Protein AF-A0A1V4X7M7-F1 (afdb_monomer_lite)

pLDDT: mean 86.65, std 12.24, range [38.62, 97.69]

Radius of gyration: 15.71 Å; chains: 1; bounding box: 37×32×41 Å

Foldseek 3Di:
DADEDALVVLVVCLVVVHDPCVVCPPVVVHQYAYEVVSLVVLVVVLVPDPDPVSNVSSVVSSVVRPVPHDYDYCDPVNVVVVVVVVVVCVVVVHDDDDDPD

Structure (mmCIF, N/CA/C/O backbone):
data_AF-A0A1V4X7M7-F1
#
_entry.id   AF-A0A1V4X7M7-F1
#
loop_
_atom_site.group_PDB
_atom_site.id
_atom_site.type_symbol
_atom_site.label_atom_id
_atom_site.label_alt_id
_atom_site.label_comp_id
_atom_site.label_asym_id
_atom_site.label_entity_id
_atom_site.label_seq_id
_atom_site.pdbx_PDB_ins_code
_atom_site.Cartn_x
_atom_site.Cartn_y
_atom_site.Cartn_z
_atom_site.occupancy
_atom_site.B_iso_or_equiv
_atom_site.auth_seq_id
_atom_site.auth_comp_id
_atom_site.auth_asym_id
_atom_site.auth_atom_id
_atom_site.pdbx_PDB_model_num
ATOM 1 N N . MET A 1 1 ? -17.675 -9.097 -5.415 1.00 69.31 1 MET A N 1
ATOM 2 C CA . MET A 1 1 ? -16.772 -8.093 -6.022 1.00 69.31 1 MET A CA 1
ATOM 3 C C . MET A 1 1 ? -15.966 -7.491 -4.882 1.00 69.31 1 MET A C 1
ATOM 5 O O . MET A 1 1 ? -16.559 -7.336 -3.827 1.00 69.31 1 MET A O 1
ATOM 9 N N . GLY A 1 2 ? -14.663 -7.252 -5.031 1.00 79.44 2 GLY A N 1
ATOM 10 C CA . GLY A 1 2 ? -13.833 -6.657 -3.970 1.00 79.44 2 GLY A CA 1
ATOM 11 C C . G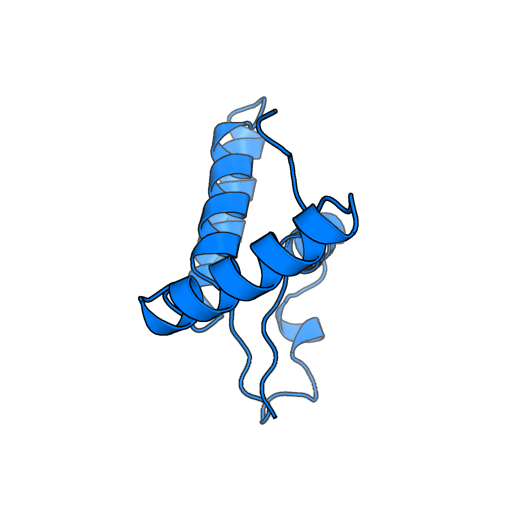LY A 1 2 ? -13.285 -5.298 -4.385 1.00 79.44 2 GLY A C 1
ATOM 12 O O . GLY A 1 2 ? -13.178 -5.027 -5.583 1.00 79.44 2 GLY A O 1
ATOM 13 N N . VAL A 1 3 ? -12.953 -4.460 -3.405 1.00 85.19 3 VAL A N 1
ATOM 14 C CA . VAL A 1 3 ? -12.448 -3.098 -3.613 1.00 85.19 3 VAL A CA 1
ATOM 15 C C . VAL A 1 3 ? -11.053 -2.976 -3.006 1.00 85.19 3 VAL A C 1
ATOM 17 O O . VAL A 1 3 ? -10.850 -3.287 -1.834 1.00 85.19 3 VAL A O 1
ATOM 20 N N . ILE A 1 4 ? -10.094 -2.500 -3.803 1.00 89.00 4 ILE A N 1
ATOM 21 C CA . ILE A 1 4 ? -8.761 -2.117 -3.327 1.00 89.00 4 ILE A CA 1
ATOM 22 C C . ILE A 1 4 ? -8.674 -0.594 -3.332 1.00 89.00 4 ILE A C 1
ATOM 24 O O . ILE A 1 4 ? -8.928 0.028 -4.365 1.00 89.00 4 ILE A O 1
ATOM 28 N N . LEU A 1 5 ? -8.339 -0.002 -2.186 1.00 87.81 5 LEU A N 1
ATOM 29 C CA . LEU A 1 5 ? -8.218 1.448 -2.051 1.00 87.81 5 LEU A CA 1
ATOM 30 C C . LEU A 1 5 ? -6.832 1.916 -2.492 1.00 87.81 5 LEU A C 1
ATOM 32 O O . LEU A 1 5 ? -5.813 1.372 -2.068 1.00 87.81 5 LEU A O 1
ATOM 36 N N . ASP A 1 6 ? -6.816 2.942 -3.340 1.00 90.19 6 ASP A N 1
ATOM 37 C CA . ASP A 1 6 ? -5.596 3.614 -3.775 1.00 90.19 6 ASP A CA 1
ATOM 38 C C . ASP A 1 6 ? -5.105 4.623 -2.725 1.00 90.19 6 ASP A C 1
ATOM 40 O O . ASP A 1 6 ? -5.890 5.199 -1.963 1.00 90.19 6 ASP A O 1
ATOM 44 N N . THR A 1 7 ? -3.802 4.898 -2.732 1.00 88.56 7 THR A N 1
ATOM 45 C CA . THR A 1 7 ? -3.155 5.855 -1.826 1.00 88.56 7 THR A CA 1
ATOM 46 C C . THR A 1 7 ? -3.786 7.241 -1.905 1.00 88.56 7 THR A C 1
ATOM 48 O O . THR A 1 7 ? -3.972 7.896 -0.880 1.00 88.56 7 THR A O 1
ATOM 51 N N . SER A 1 8 ? -4.165 7.700 -3.104 1.00 88.69 8 SER A N 1
ATOM 52 C CA . SER A 1 8 ? -4.761 9.029 -3.285 1.00 88.69 8 SER A CA 1
ATOM 53 C C . SER A 1 8 ? -6.106 9.192 -2.568 1.00 88.69 8 SER A C 1
ATOM 55 O O . SER A 1 8 ? -6.390 10.271 -2.038 1.00 88.69 8 SER A O 1
ATOM 57 N N . VAL A 1 9 ? -6.905 8.123 -2.491 1.00 88.56 9 VAL A N 1
ATOM 58 C CA . VAL A 1 9 ? -8.187 8.107 -1.773 1.00 88.56 9 VAL A CA 1
ATOM 59 C C . VAL A 1 9 ? -7.940 8.248 -0.276 1.00 88.56 9 VAL A C 1
ATOM 61 O O . VAL A 1 9 ? -8.526 9.118 0.363 1.00 88.56 9 VAL A O 1
ATOM 64 N N . LEU A 1 10 ? -7.008 7.464 0.269 1.00 88.06 10 LEU A N 1
ATOM 65 C CA . LEU A 1 10 ? -6.663 7.495 1.692 1.00 88.06 10 LEU A CA 1
ATOM 66 C C . LEU A 1 10 ? -6.079 8.853 2.102 1.00 88.06 10 LEU A C 1
ATOM 68 O O . LEU A 1 10 ? -6.536 9.467 3.060 1.00 88.06 10 LEU A O 1
ATOM 72 N N . VAL A 1 11 ? -5.160 9.409 1.310 1.00 86.81 11 VAL A N 1
ATOM 73 C CA . VAL A 1 11 ? -4.619 10.759 1.554 1.00 86.81 11 VAL A CA 1
ATOM 74 C C . VAL A 1 11 ? -5.712 11.833 1.501 1.00 86.81 11 VAL A C 1
ATOM 76 O O . VAL A 1 11 ? -5.637 12.833 2.216 1.00 86.81 11 VAL A O 1
ATOM 79 N N . SER A 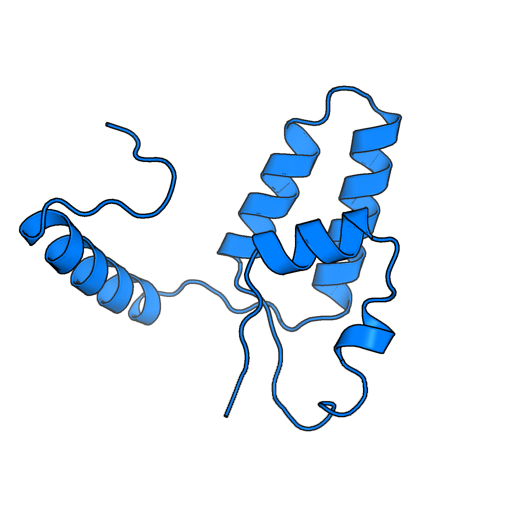1 12 ? -6.728 11.662 0.653 1.00 86.88 12 SER A N 1
ATOM 80 C CA . SER A 1 12 ? -7.856 12.598 0.591 1.00 86.88 12 SER A CA 1
ATOM 81 C C . SER A 1 12 ? -8.727 12.513 1.846 1.00 86.88 12 SER A C 1
ATOM 83 O O . SER A 1 12 ? -9.107 13.554 2.378 1.00 86.88 12 SER A O 1
ATOM 85 N N . LEU A 1 13 ? -8.971 11.302 2.358 1.00 85.75 13 LEU A N 1
ATOM 86 C CA . LEU A 1 13 ? -9.692 11.081 3.616 1.00 85.75 13 LEU A CA 1
ATOM 87 C C . LEU A 1 13 ? -8.933 11.652 4.822 1.00 85.75 13 LEU A C 1
ATOM 89 O O . LEU A 1 13 ? -9.535 12.338 5.643 1.00 85.75 13 LEU A O 1
ATOM 93 N N . GLU A 1 14 ? -7.610 11.455 4.891 1.00 85.38 14 GLU A N 1
ATOM 94 C CA . GLU A 1 14 ? -6.753 12.052 5.930 1.00 85.38 14 GLU A CA 1
ATOM 95 C C . GLU A 1 14 ? -6.907 13.583 5.974 1.00 85.38 14 GLU A C 1
ATOM 97 O O . GLU A 1 14 ? -7.050 14.179 7.042 1.00 85.38 14 GLU A O 1
ATOM 102 N N . LYS A 1 15 ? -6.885 14.230 4.801 1.00 84.50 15 LYS A N 1
ATOM 103 C CA . LYS A 1 15 ? -6.964 15.694 4.676 1.00 84.50 15 LYS A CA 1
ATOM 104 C C . LYS A 1 15 ? -8.340 16.262 4.98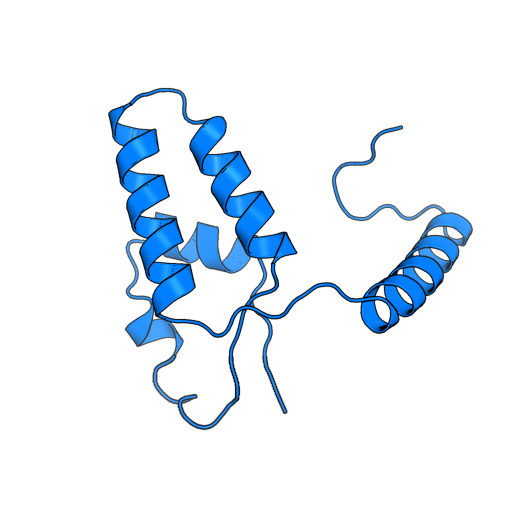9 1.00 84.50 15 LYS A C 1
ATOM 106 O O . LYS A 1 15 ? -8.419 17.391 5.460 1.00 84.50 15 LYS A O 1
ATOM 111 N N . ALA A 1 16 ? -9.396 15.524 4.668 1.00 81.25 16 ALA A N 1
ATOM 112 C CA . ALA A 1 16 ? -10.766 15.957 4.897 1.00 81.25 16 ALA A CA 1
ATOM 113 C C . ALA A 1 16 ? -11.205 15.786 6.363 1.00 81.25 16 ALA A C 1
ATOM 115 O O . ALA A 1 16 ? -12.345 16.111 6.681 1.00 81.25 16 ALA A O 1
ATOM 116 N N . GLU A 1 17 ? -10.334 15.237 7.227 1.00 71.44 17 GLU A N 1
ATOM 117 C CA . GLU A 1 17 ? -10.650 14.808 8.601 1.00 71.44 17 GLU A CA 1
ATOM 118 C C . GLU A 1 17 ? -11.918 13.939 8.675 1.00 71.44 17 GLU A C 1
ATOM 120 O O . GLU A 1 17 ? -12.568 13.830 9.712 1.00 71.44 17 GLU A O 1
ATOM 125 N N . SER A 1 18 ? -12.273 13.315 7.551 1.00 68.88 18 SER A N 1
ATOM 126 C CA . SER A 1 18 ? -13.457 12.479 7.422 1.00 68.88 18 SER A CA 1
ATOM 127 C C . SER A 1 18 ? -13.173 11.127 8.054 1.00 68.88 18 SER A C 1
ATOM 129 O O . SER A 1 18 ? -12.068 10.586 7.922 1.00 68.88 18 SER A O 1
ATOM 131 N N . SER A 1 19 ? -14.165 10.569 8.746 1.00 68.38 19 SER A N 1
ATOM 132 C CA . SER A 1 19 ? -13.978 9.270 9.375 1.00 68.38 19 SER A CA 1
ATOM 133 C C . SER A 1 19 ? -13.917 8.174 8.307 1.00 68.38 19 SER A C 1
ATOM 135 O O . SER A 1 19 ? -14.688 8.138 7.350 1.00 68.38 19 SER A O 1
ATOM 137 N N . ILE A 1 20 ? -12.961 7.260 8.462 1.00 67.44 20 ILE A N 1
ATOM 138 C CA . ILE A 1 20 ? -12.849 6.059 7.620 1.00 67.44 20 ILE A CA 1
ATOM 139 C C . ILE A 1 20 ? -14.119 5.201 7.748 1.00 67.44 20 ILE A C 1
ATOM 141 O O . ILE A 1 20 ? -14.536 4.560 6.786 1.00 67.44 20 ILE A O 1
ATOM 145 N N . ASP A 1 21 ? -14.751 5.254 8.918 1.00 69.44 21 ASP A N 1
ATOM 146 C CA . ASP A 1 21 ? 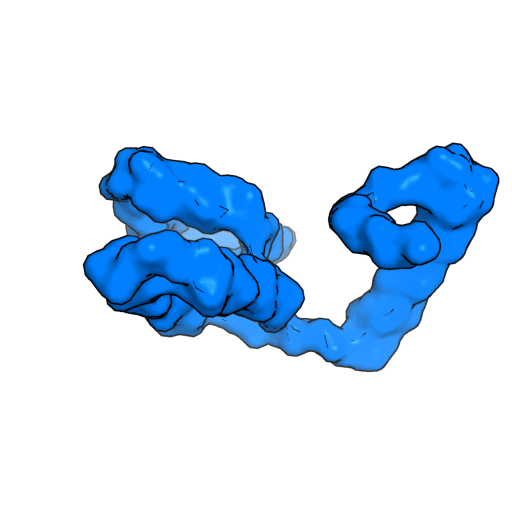-15.979 4.538 9.250 1.00 69.44 21 ASP A CA 1
ATOM 147 C C . ASP A 1 21 ? -17.181 5.049 8.430 1.00 69.44 21 ASP A C 1
ATOM 149 O O . ASP A 1 21 ? -18.012 4.263 7.981 1.00 69.44 21 ASP A O 1
ATOM 153 N N . GLU A 1 22 ? -17.248 6.352 8.132 1.00 72.69 22 GLU A N 1
ATOM 154 C CA . GLU A 1 22 ? -18.244 6.906 7.201 1.00 72.69 22 GLU A CA 1
ATOM 155 C C . GLU A 1 22 ? -18.023 6.444 5.759 1.00 72.69 22 GLU A C 1
ATOM 157 O O . GLU A 1 22 ? -18.983 6.287 5.006 1.00 72.69 22 GLU A O 1
ATOM 162 N N . PHE A 1 23 ? -16.771 6.210 5.358 1.00 70.94 23 PHE A N 1
ATOM 163 C CA . PHE A 1 23 ? -16.459 5.767 4.001 1.00 70.94 23 PHE A CA 1
ATOM 164 C C . PHE A 1 23 ? -16.850 4.301 3.758 1.00 70.94 23 PHE A C 1
ATOM 166 O O . PHE A 1 23 ? -17.243 3.937 2.647 1.00 70.94 23 PHE A O 1
ATOM 173 N N . THR A 1 24 ? -16.757 3.453 4.783 1.00 69.12 24 THR A N 1
ATOM 174 C CA . THR A 1 24 ? -17.141 2.034 4.708 1.00 69.12 24 THR A CA 1
ATOM 175 C C . THR A 1 24 ? -18.629 1.800 4.992 1.00 69.12 24 THR A C 1
ATOM 177 O O . THR A 1 24 ? -19.154 0.729 4.664 1.00 69.12 24 THR A O 1
ATOM 180 N N . ALA A 1 25 ? -19.333 2.805 5.526 1.00 73.88 25 ALA A N 1
ATOM 181 C CA . ALA A 1 25 ? -20.761 2.746 5.816 1.00 73.88 25 ALA A CA 1
ATOM 182 C C . ALA A 1 25 ? -21.591 2.361 4.576 1.00 73.88 25 ALA A C 1
ATOM 184 O O . ALA A 1 25 ? -21.480 2.946 3.497 1.00 73.88 25 ALA A O 1
ATOM 185 N N . GLY A 1 26 ? -22.446 1.346 4.727 1.00 71.12 26 GLY A N 1
ATOM 186 C CA . GLY A 1 26 ? -23.306 0.843 3.648 1.00 71.12 26 GLY A CA 1
ATOM 187 C C . GLY A 1 26 ? -22.619 -0.100 2.654 1.00 71.12 26 GLY A C 1
ATOM 188 O O . GLY A 1 26 ? -23.277 -0.580 1.731 1.00 71.12 26 GLY A O 1
ATOM 189 N N . ARG A 1 27 ? -21.328 -0.410 2.844 1.00 69.62 27 ARG A N 1
ATOM 190 C CA . ARG A 1 27 ? -20.580 -1.384 2.028 1.00 69.62 27 ARG A CA 1
ATOM 191 C C . ARG A 1 27 ? -19.945 -2.508 2.848 1.00 69.62 27 ARG A C 1
ATOM 193 O O . ARG A 1 27 ? -19.080 -3.214 2.355 1.00 69.62 27 ARG A O 1
ATOM 200 N N . GLU A 1 28 ? -20.422 -2.731 4.066 1.00 70.25 28 GLU A N 1
ATOM 201 C CA . GLU A 1 28 ? -19.858 -3.676 5.049 1.00 70.25 28 GLU A CA 1
ATOM 202 C C . GLU A 1 28 ? -19.686 -5.120 4.541 1.00 70.25 28 GLU A C 1
ATOM 204 O O . GLU A 1 28 ? -18.874 -5.876 5.064 1.00 70.25 28 GLU A O 1
ATOM 209 N N . THR A 1 29 ? -20.443 -5.516 3.514 1.00 71.69 29 THR A N 1
ATOM 210 C CA . THR A 1 29 ? -20.383 -6.859 2.916 1.00 71.69 29 THR A CA 1
ATOM 211 C C . THR A 1 29 ? -19.425 -6.967 1.723 1.00 71.69 29 THR A C 1
ATOM 213 O O . THR A 1 29 ? -19.141 -8.079 1.270 1.00 71.69 29 THR A O 1
ATOM 216 N N . GLU A 1 30 ? -18.908 -5.847 1.202 1.00 77.25 30 GLU A N 1
ATOM 217 C CA . GLU A 1 30 ? -17.886 -5.852 0.155 1.00 77.25 30 GLU A CA 1
ATOM 218 C C . GLU A 1 30 ? -16.500 -6.052 0.792 1.00 77.25 30 GLU A C 1
ATOM 220 O O . GLU A 1 30 ? -16.134 -5.316 1.706 1.00 77.25 30 GLU A O 1
ATOM 225 N N . PRO A 1 31 ? -15.686 -7.021 0.336 1.00 77.25 31 PRO A N 1
ATOM 226 C CA . PRO A 1 31 ? -14.316 -7.143 0.811 1.00 77.25 31 PRO A CA 1
ATOM 227 C C . PRO A 1 31 ? -13.498 -5.923 0.369 1.00 77.25 31 PRO A C 1
ATOM 229 O O . PRO A 1 31 ? -13.172 -5.777 -0.814 1.00 77.25 31 PRO A O 1
ATOM 232 N N . PHE A 1 32 ? -13.166 -5.067 1.336 1.00 84.38 32 PHE A N 1
ATOM 233 C CA . PHE A 1 32 ? -12.224 -3.959 1.195 1.00 84.38 32 PHE A CA 1
ATOM 234 C C . PHE A 1 32 ? -10.819 -4.387 1.593 1.00 84.38 32 PHE A C 1
ATOM 236 O O . PHE A 1 32 ? -10.628 -5.226 2.472 1.00 84.38 32 PHE A O 1
ATOM 243 N N . GLY A 1 33 ? -9.824 -3.760 0.982 1.00 90.88 33 GLY A N 1
ATOM 244 C CA . GLY A 1 33 ? -8.481 -3.755 1.531 1.00 90.88 33 GLY A CA 1
ATOM 245 C C . GLY A 1 33 ? -7.551 -2.826 0.780 1.00 90.88 33 GLY A C 1
ATOM 246 O O . GLY A 1 33 ? -7.957 -2.061 -0.098 1.00 90.88 33 GLY A O 1
ATOM 247 N N . ILE A 1 34 ? -6.283 -2.905 1.144 1.00 93.56 34 ILE A N 1
ATOM 248 C CA . ILE A 1 34 ? -5.215 -2.082 0.586 1.00 93.56 34 ILE A CA 1
ATOM 249 C C . ILE A 1 34 ? -4.074 -2.972 0.120 1.00 93.56 34 ILE A C 1
ATOM 251 O O . ILE A 1 34 ? -3.899 -4.090 0.601 1.00 93.56 34 ILE A O 1
ATOM 255 N N . SER A 1 35 ? -3.279 -2.488 -0.829 1.00 95.06 35 SER A N 1
ATOM 256 C CA . SER A 1 35 ? -2.039 -3.170 -1.194 1.00 95.06 35 SER A CA 1
ATOM 257 C C . SER A 1 35 ? -0.921 -2.805 -0.219 1.00 95.06 35 SER A C 1
ATOM 259 O O . SER A 1 35 ? -0.846 -1.673 0.256 1.00 95.06 35 SER A O 1
ATOM 261 N N . VAL A 1 36 ? 0.033 -3.714 -0.011 1.00 95.62 36 VAL A N 1
ATOM 262 C CA . VAL A 1 36 ? 1.314 -3.373 0.631 1.00 95.62 36 VAL A CA 1
ATOM 263 C C . VAL A 1 36 ? 2.048 -2.230 -0.094 1.00 95.62 36 VAL A C 1
ATOM 265 O O . VAL A 1 36 ? 2.779 -1.471 0.536 1.00 95.62 36 VAL A O 1
ATOM 268 N N . VAL A 1 37 ? 1.815 -2.052 -1.403 1.00 93.62 37 VAL A N 1
ATOM 269 C CA . VAL A 1 37 ? 2.350 -0.913 -2.168 1.00 93.62 37 VAL A CA 1
ATOM 270 C C . VAL A 1 37 ? 1.755 0.401 -1.655 1.00 93.62 37 VAL A C 1
ATOM 272 O O . VAL A 1 37 ? 2.505 1.322 -1.350 1.00 93.62 37 VAL A O 1
ATOM 275 N N . THR A 1 38 ? 0.438 0.458 -1.445 1.00 94.31 38 THR A N 1
ATOM 276 C CA . THR A 1 38 ? -0.256 1.613 -0.851 1.00 94.31 38 THR A CA 1
ATOM 277 C C . THR A 1 38 ? 0.286 1.942 0.537 1.00 94.31 38 THR A C 1
ATOM 279 O O . THR A 1 38 ? 0.598 3.096 0.824 1.00 94.31 38 THR A O 1
ATOM 282 N N . VAL A 1 39 ? 0.487 0.925 1.382 1.00 95.44 39 VAL A N 1
ATOM 283 C CA . VAL A 1 39 ? 1.117 1.104 2.701 1.00 95.44 39 VAL A CA 1
ATOM 284 C C . VAL A 1 39 ? 2.516 1.713 2.561 1.00 95.44 39 VAL A C 1
ATOM 286 O O . VAL A 1 39 ? 2.847 2.668 3.262 1.00 95.44 39 VAL A O 1
ATOM 289 N N . SER A 1 40 ? 3.324 1.220 1.616 1.00 95.00 40 SER A N 1
ATOM 290 C CA . SER A 1 40 ? 4.674 1.747 1.382 1.00 95.00 40 SER A CA 1
ATOM 291 C C . SER A 1 40 ? 4.677 3.213 0.933 1.00 95.00 40 SER A C 1
ATOM 293 O O . SER A 1 40 ? 5.518 3.990 1.381 1.00 95.00 40 SER A O 1
ATOM 295 N N . GLU A 1 41 ? 3.714 3.623 0.105 1.00 94.31 41 GLU A N 1
ATOM 296 C CA . GLU A 1 41 ? 3.583 5.009 -0.355 1.00 94.31 41 GLU A CA 1
ATOM 297 C C . GLU A 1 41 ? 3.147 5.946 0.779 1.00 94.31 41 GLU A C 1
ATOM 299 O O . GLU A 1 41 ? 3.672 7.058 0.907 1.00 94.31 41 GLU A O 1
ATOM 304 N N . LEU A 1 42 ? 2.237 5.488 1.644 1.00 94.50 42 LEU A N 1
ATOM 305 C CA . LEU A 1 42 ? 1.826 6.228 2.834 1.00 94.50 42 LEU A CA 1
ATOM 306 C C . LEU A 1 42 ? 2.994 6.413 3.816 1.00 94.50 42 LEU A C 1
ATOM 308 O O . LEU A 1 42 ? 3.261 7.540 4.242 1.00 94.50 42 LEU A O 1
ATOM 312 N N . LEU A 1 43 ? 3.747 5.347 4.110 1.00 95.44 43 LEU A N 1
ATOM 313 C CA . LEU A 1 43 ? 4.945 5.400 4.961 1.00 95.44 43 LEU A CA 1
ATOM 314 C C . LEU A 1 43 ? 6.049 6.270 4.350 1.00 95.44 43 LEU A C 1
ATOM 316 O O . LEU A 1 43 ? 6.694 7.051 5.051 1.00 95.44 43 LEU A O 1
ATOM 320 N N . HIS A 1 44 ? 6.234 6.234 3.029 1.00 94.19 44 HIS A N 1
ATOM 321 C CA . HIS A 1 44 ? 7.114 7.183 2.349 1.00 94.19 44 HIS A CA 1
ATOM 322 C C . HIS A 1 44 ? 6.678 8.638 2.616 1.00 94.19 44 HIS A C 1
ATOM 324 O O . HIS A 1 44 ? 7.509 9.513 2.873 1.00 94.19 44 HIS A O 1
ATOM 330 N N . GLY A 1 45 ? 5.368 8.899 2.629 1.00 91.81 45 GLY A N 1
ATOM 331 C CA . GLY A 1 45 ? 4.786 10.180 3.029 1.00 91.81 45 GLY A CA 1
ATOM 332 C C . GLY A 1 45 ? 5.044 10.576 4.491 1.00 91.81 45 GLY A C 1
ATOM 333 O O . GLY A 1 45 ? 5.172 11.775 4.759 1.00 91.81 45 GLY A O 1
ATOM 334 N N . VAL A 1 46 ? 5.145 9.610 5.412 1.00 94.94 46 VAL A N 1
ATOM 335 C CA . VAL A 1 46 ? 5.571 9.819 6.811 1.00 94.94 46 VAL A CA 1
ATOM 336 C C . VAL A 1 46 ? 7.036 10.255 6.846 1.00 94.94 46 VAL A C 1
ATOM 338 O O . VAL A 1 46 ? 7.354 11.300 7.409 1.00 94.94 46 VAL A O 1
ATOM 341 N N . HIS A 1 47 ? 7.924 9.513 6.177 1.00 94.56 47 HIS A N 1
ATOM 342 C CA . HIS A 1 47 ? 9.363 9.799 6.167 1.00 94.56 47 HIS A CA 1
ATOM 343 C C . HIS A 1 47 ? 9.732 11.122 5.483 1.00 94.56 47 HIS A C 1
ATOM 345 O O . HIS A 1 47 ? 10.748 11.719 5.827 1.00 94.56 47 HIS A O 1
ATOM 351 N N . ARG A 1 48 ? 8.917 11.605 4.536 1.00 94.12 48 ARG A N 1
ATOM 352 C CA . ARG A 1 48 ? 9.102 12.925 3.906 1.00 94.12 48 ARG A CA 1
ATOM 353 C C . ARG A 1 48 ? 8.507 14.099 4.694 1.00 94.12 48 ARG A C 1
ATOM 355 O O . ARG A 1 48 ? 8.547 15.221 4.188 1.00 94.12 48 ARG A O 1
ATOM 362 N N . ALA A 1 49 ? 7.884 13.877 5.852 1.00 93.38 49 ALA A N 1
ATOM 363 C CA . ALA A 1 49 ? 7.300 14.969 6.626 1.00 93.38 49 ALA A CA 1
ATOM 364 C C . ALA A 1 49 ? 8.373 15.996 7.038 1.00 93.38 49 ALA A C 1
ATOM 366 O O . ALA A 1 49 ? 9.477 15.640 7.436 1.00 93.38 49 ALA A O 1
ATOM 367 N N . ASP A 1 50 ? 8.029 17.279 6.937 1.00 93.56 50 ASP A N 1
ATOM 368 C CA . ASP A 1 50 ? 8.911 18.426 7.191 1.00 93.56 50 ASP A CA 1
ATOM 369 C C . ASP A 1 50 ? 8.938 18.864 8.666 1.00 93.56 50 ASP A C 1
ATOM 371 O O . ASP A 1 50 ? 9.734 19.721 9.046 1.00 93.56 50 ASP A O 1
ATOM 375 N N . SER A 1 51 ? 8.085 18.276 9.508 1.00 95.75 51 SER A N 1
ATOM 376 C CA . SER A 1 51 ? 8.073 18.499 10.951 1.00 95.75 51 SER A CA 1
ATOM 377 C C . SER A 1 51 ? 7.741 17.225 11.719 1.00 95.75 51 SER A C 1
ATOM 379 O O . SER A 1 51 ? 6.982 16.373 11.249 1.00 95.75 51 SER A O 1
ATOM 381 N N . GLU A 1 52 ? 8.264 17.129 12.941 1.00 94.69 52 GLU A N 1
ATOM 382 C CA . GLU A 1 52 ? 8.020 15.990 13.830 1.00 94.69 52 GLU A CA 1
ATOM 383 C C . GLU A 1 52 ? 6.525 15.823 14.134 1.00 94.69 52 GLU A C 1
ATOM 385 O O . GLU A 1 52 ? 5.982 14.726 14.055 1.00 94.69 52 GLU A O 1
ATOM 390 N N . THR A 1 53 ? 5.813 16.928 14.372 1.00 94.69 53 THR A N 1
ATOM 391 C CA . THR A 1 53 ? 4.363 16.910 14.605 1.00 94.69 53 THR A CA 1
ATOM 392 C C . THR A 1 53 ? 3.597 16.314 13.422 1.00 94.69 53 THR A C 1
ATOM 394 O O . THR A 1 53 ? 2.674 15.523 13.615 1.00 94.69 53 THR A O 1
ATOM 397 N N . ARG A 1 54 ? 3.978 16.661 12.184 1.00 91.94 54 ARG A N 1
ATOM 398 C CA . ARG A 1 54 ? 3.343 16.102 10.981 1.00 91.94 54 ARG A CA 1
ATOM 399 C C . ARG A 1 54 ? 3.705 14.640 10.771 1.00 91.94 54 ARG A C 1
ATOM 401 O O . ARG A 1 54 ? 2.843 13.882 10.336 1.00 91.94 54 ARG A O 1
ATOM 408 N N . ARG A 1 55 ? 4.945 14.255 11.082 1.00 95.25 55 ARG A N 1
ATOM 409 C CA . ARG A 1 55 ? 5.403 12.864 11.032 1.00 95.25 55 ARG A CA 1
ATOM 410 C C . ARG A 1 55 ? 4.550 11.985 11.943 1.00 95.25 55 ARG A C 1
ATOM 412 O O . ARG A 1 55 ? 3.929 11.056 11.444 1.00 95.25 55 ARG A O 1
ATOM 419 N N . VAL A 1 56 ? 4.423 12.357 13.219 1.00 95.38 56 VAL A N 1
ATOM 420 C CA . VAL A 1 56 ? 3.640 11.610 14.220 1.00 95.38 56 VAL A CA 1
ATOM 421 C C . VAL A 1 56 ? 2.161 11.512 13.832 1.00 95.38 56 VAL A C 1
ATOM 423 O O . VAL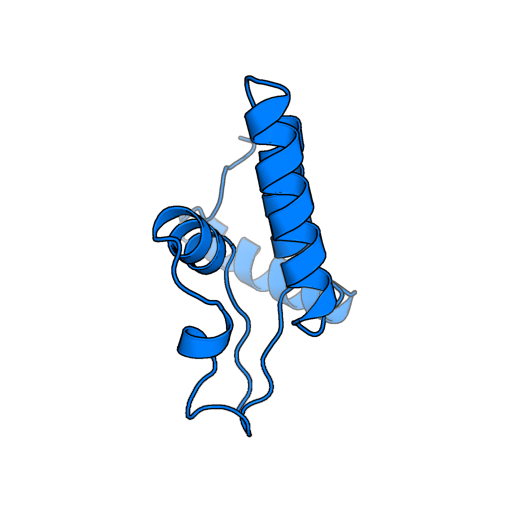 A 1 56 ? 1.587 10.426 13.896 1.00 95.38 56 VAL A O 1
ATOM 426 N N . LYS A 1 57 ? 1.540 12.618 13.377 1.00 91.94 57 LYS A N 1
ATOM 427 C CA . LYS A 1 57 ? 0.133 12.602 12.924 1.00 91.94 57 LYS A CA 1
ATOM 428 C C . LYS A 1 57 ? -0.067 11.617 11.766 1.00 91.94 57 LYS A C 1
ATOM 430 O O . LYS A 1 57 ? -1.015 10.837 11.792 1.00 91.94 57 LYS A O 1
ATOM 435 N N . ARG A 1 58 ? 0.831 11.640 10.776 1.00 93.06 58 ARG A N 1
ATOM 436 C CA . ARG A 1 58 ? 0.774 10.736 9.620 1.00 93.06 58 ARG A CA 1
ATOM 437 C C . ARG A 1 58 ? 1.023 9.291 10.010 1.00 93.06 58 ARG A C 1
ATOM 439 O O . ARG A 1 58 ? 0.298 8.425 9.555 1.00 93.06 58 ARG A O 1
ATOM 446 N N . GLU A 1 59 ? 2.010 9.034 10.856 1.00 95.69 59 GLU A N 1
ATOM 447 C CA . GLU A 1 59 ? 2.324 7.687 11.331 1.00 95.69 59 GLU A CA 1
ATOM 448 C C . GLU A 1 59 ? 1.116 7.064 12.037 1.00 95.69 59 GLU A C 1
ATOM 450 O O . GLU A 1 59 ? 0.665 5.994 11.647 1.00 95.69 59 GLU A O 1
ATOM 455 N N . SER A 1 60 ? 0.487 7.802 12.958 1.00 93.88 60 SER A N 1
ATOM 456 C CA . SER A 1 60 ? -0.739 7.349 13.634 1.00 93.88 60 SER A CA 1
ATOM 457 C C . SER A 1 60 ? -1.892 7.078 12.659 1.00 93.88 60 SER A C 1
ATOM 459 O O . SER A 1 60 ? -2.668 6.144 12.855 1.00 93.88 60 SER A O 1
ATOM 461 N N . TYR A 1 61 ? -2.016 7.884 11.600 1.00 91.75 61 TYR A N 1
ATOM 462 C CA . TYR A 1 61 ? -3.009 7.653 10.552 1.00 91.75 61 TYR A CA 1
ATOM 463 C C . TYR A 1 61 ? -2.726 6.364 9.766 1.00 91.75 61 TYR A C 1
ATOM 465 O O . TYR A 1 61 ? -3.643 5.579 9.532 1.00 91.75 61 TYR A O 1
ATOM 473 N N . VAL A 1 62 ? -1.469 6.125 9.381 1.00 94.00 62 VAL A N 1
ATOM 474 C CA . VAL A 1 62 ? -1.077 4.925 8.629 1.00 94.00 62 VAL A CA 1
ATOM 475 C C . VAL A 1 62 ? -1.281 3.658 9.452 1.00 94.00 62 VAL A C 1
ATOM 477 O O . VAL A 1 62 ? -1.860 2.706 8.933 1.00 94.00 62 VAL A O 1
ATOM 480 N N . GLU A 1 63 ? -0.894 3.659 10.727 1.00 94.69 63 GLU A N 1
ATOM 481 C CA . GLU A 1 63 ? -1.129 2.516 11.618 1.00 94.69 63 GLU A CA 1
ATOM 482 C C . GLU A 1 63 ? -2.625 2.205 11.744 1.00 94.69 63 GLU A C 1
ATOM 484 O O . GLU A 1 63 ? -3.040 1.065 11.539 1.00 94.69 63 GLU A O 1
ATOM 489 N N . ARG A 1 64 ? -3.470 3.231 11.927 1.00 91.31 64 ARG A N 1
ATOM 490 C CA . ARG A 1 64 ? -4.931 3.050 11.940 1.00 91.31 64 ARG A CA 1
ATOM 491 C C . ARG A 1 64 ? -5.449 2.420 10.640 1.00 91.31 64 ARG A C 1
ATOM 493 O O . ARG A 1 64 ? -6.352 1.592 10.677 1.00 91.31 64 ARG A O 1
ATOM 500 N N . ILE A 1 65 ? -4.906 2.800 9.485 1.00 90.00 65 ILE A N 1
ATOM 501 C CA . ILE A 1 65 ? -5.288 2.213 8.192 1.00 90.00 65 ILE A CA 1
ATOM 502 C C . ILE A 1 65 ? -4.901 0.731 8.107 1.00 90.00 65 ILE A C 1
ATOM 504 O O . ILE A 1 65 ? -5.702 -0.072 7.629 1.00 90.00 65 ILE A O 1
ATOM 508 N N . ILE A 1 66 ? -3.705 0.367 8.575 1.00 92.62 66 ILE A N 1
ATOM 509 C CA . ILE A 1 66 ? -3.227 -1.024 8.594 1.00 92.62 66 ILE A CA 1
ATOM 510 C C . ILE A 1 66 ? -4.082 -1.887 9.533 1.00 92.62 66 ILE A C 1
ATOM 512 O O . ILE A 1 66 ? -4.350 -3.044 9.220 1.00 92.62 66 ILE A O 1
ATOM 516 N N . GLU A 1 67 ? -4.542 -1.330 10.655 1.00 90.50 67 GLU A N 1
ATOM 517 C CA . GLU A 1 67 ? -5.429 -2.023 11.597 1.00 90.50 67 GLU A CA 1
ATOM 518 C C . GLU A 1 67 ? -6.847 -2.230 11.045 1.00 90.50 67 GLU A C 1
ATOM 520 O O . GLU A 1 67 ? -7.458 -3.273 11.280 1.00 90.50 67 GLU A O 1
ATOM 525 N N . LEU A 1 68 ? -7.384 -1.244 10.319 1.00 86.50 68 LEU A N 1
ATOM 526 C CA . LEU A 1 68 ? -8.768 -1.269 9.834 1.00 86.50 68 LEU A CA 1
ATOM 527 C C . LEU A 1 68 ? -8.959 -2.097 8.562 1.00 86.50 68 LEU A C 1
ATOM 529 O O . LEU A 1 68 ? -10.047 -2.631 8.339 1.00 86.50 68 LEU A O 1
ATOM 533 N N . PHE A 1 69 ? -7.936 -2.190 7.710 1.00 87.81 69 PHE A N 1
ATOM 534 C CA . PHE A 1 69 ? -8.063 -2.806 6.394 1.00 87.81 69 PHE A CA 1
ATOM 535 C C . PHE A 1 69 ? -7.157 -4.028 6.223 1.00 87.81 69 PHE A C 1
ATOM 537 O O . PHE A 1 69 ? -5.962 -3.958 6.503 1.00 87.81 69 PHE A O 1
ATOM 544 N N . PRO A 1 70 ? -7.671 -5.127 5.639 1.00 91.88 70 PRO A N 1
ATOM 545 C CA . PRO A 1 70 ? -6.829 -6.207 5.148 1.00 91.88 70 PRO A CA 1
ATOM 546 C C . PRO A 1 70 ? -5.749 -5.683 4.192 1.00 91.88 70 PRO A C 1
ATOM 548 O O . PRO A 1 70 ? -6.051 -5.029 3.187 1.00 91.88 70 PRO A O 1
ATOM 551 N N . VAL A 1 71 ? -4.487 -6.007 4.486 1.00 94.38 71 VAL A N 1
ATOM 552 C CA . VAL A 1 71 ? -3.343 -5.666 3.633 1.00 94.38 71 VAL A CA 1
ATOM 553 C C . VAL A 1 71 ? -3.003 -6.849 2.733 1.00 94.38 71 VAL A C 1
ATOM 555 O O . VAL A 1 71 ? -2.578 -7.908 3.194 1.00 94.38 71 VAL A O 1
ATOM 558 N N . TYR A 1 72 ? -3.150 -6.661 1.426 1.00 94.62 72 TYR A N 1
ATOM 559 C CA . TYR A 1 72 ? -2.827 -7.667 0.422 1.00 94.62 72 TYR A CA 1
ATOM 560 C C . TYR A 1 72 ? -1.372 -7.540 -0.041 1.00 94.62 72 TYR A C 1
ATOM 562 O O . TYR A 1 72 ? -0.912 -6.474 -0.468 1.00 94.62 72 TYR A O 1
ATOM 570 N N . SER A 1 73 ? -0.645 -8.656 0.018 1.00 94.75 73 SER A N 1
ATOM 571 C CA . SER A 1 73 ? 0.746 -8.742 -0.428 1.00 94.75 73 SER A CA 1
ATOM 572 C C . SER A 1 73 ? 0.873 -8.609 -1.947 1.00 94.75 73 SER A C 1
ATOM 574 O O . SER A 1 73 ? 0.012 -9.052 -2.705 1.00 94.75 73 SER A O 1
ATOM 576 N N . PHE A 1 74 ? 1.991 -8.041 -2.401 1.00 94.38 74 PHE A N 1
ATOM 577 C CA . PHE A 1 74 ? 2.368 -8.047 -3.811 1.00 94.38 74 PHE A CA 1
ATOM 578 C C . PHE A 1 74 ? 3.220 -9.287 -4.104 1.00 94.38 74 PHE A C 1
ATOM 580 O O . PHE A 1 74 ? 4.421 -9.311 -3.838 1.00 94.38 74 PHE A O 1
ATOM 587 N N . ASP A 1 75 ? 2.581 -10.343 -4.596 1.00 95.06 75 ASP A N 1
ATOM 588 C CA . ASP A 1 75 ? 3.210 -11.645 -4.820 1.00 95.06 75 ASP A CA 1
ATOM 589 C C . ASP A 1 75 ? 3.676 -11.855 -6.278 1.00 95.06 75 ASP A C 1
ATOM 591 O O . ASP A 1 75 ? 3.609 -10.969 -7.134 1.00 95.06 75 ASP A O 1
ATOM 595 N N . LEU A 1 76 ? 4.157 -13.064 -6.590 1.00 97.25 76 LEU A N 1
ATOM 596 C CA . LEU A 1 76 ? 4.614 -13.415 -7.940 1.00 97.25 76 LEU A CA 1
ATOM 597 C C . LEU A 1 76 ? 3.501 -13.347 -8.996 1.00 97.25 76 LEU A C 1
ATOM 599 O O . LEU A 1 76 ? 3.784 -13.062 -10.164 1.00 97.25 76 LEU A O 1
ATOM 603 N N . ALA A 1 77 ? 2.249 -13.632 -8.629 1.00 96.25 77 ALA A N 1
ATOM 604 C CA . ALA A 1 77 ? 1.131 -13.557 -9.561 1.00 96.25 77 ALA A CA 1
ATOM 605 C C . ALA A 1 77 ? 0.828 -12.094 -9.907 1.00 96.25 77 ALA A C 1
ATOM 607 O O . ALA A 1 77 ? 0.743 -11.752 -11.093 1.00 96.25 77 ALA A O 1
ATOM 608 N N . ALA A 1 78 ? 0.777 -11.226 -8.892 1.00 94.81 78 ALA A N 1
ATOM 609 C CA . ALA A 1 78 ? 0.663 -9.783 -9.065 1.00 94.81 78 ALA A CA 1
ATOM 610 C C . ALA A 1 78 ? 1.821 -9.229 -9.912 1.00 94.81 78 ALA A C 1
ATOM 612 O O . ALA A 1 78 ? 1.581 -8.511 -10.884 1.00 94.81 78 ALA A O 1
ATOM 613 N N . GLY A 1 79 ? 3.061 -9.651 -9.639 1.00 96.00 79 GLY A N 1
ATOM 614 C CA . GLY A 1 79 ? 4.249 -9.245 -10.394 1.00 96.00 79 GLY A CA 1
ATOM 615 C C . GLY A 1 79 ? 4.186 -9.593 -11.885 1.00 96.00 79 GLY A C 1
ATOM 616 O O . GLY A 1 79 ? 4.492 -8.754 -12.735 1.00 96.00 79 GLY A O 1
ATOM 617 N N . ARG A 1 80 ? 3.721 -10.798 -12.240 1.00 97.69 80 ARG A N 1
ATOM 618 C CA . ARG A 1 80 ? 3.541 -11.199 -13.651 1.00 97.69 80 ARG A CA 1
ATOM 619 C C . ARG A 1 80 ? 2.491 -10.347 -14.366 1.00 97.69 80 ARG A C 1
ATOM 621 O O . ARG A 1 80 ? 2.686 -9.969 -15.523 1.00 97.69 80 ARG A O 1
ATOM 628 N N . ILE A 1 81 ? 1.382 -10.042 -13.691 1.00 96.50 81 ILE A N 1
ATOM 629 C CA . ILE A 1 81 ? 0.324 -9.181 -14.236 1.00 96.50 81 ILE A CA 1
ATOM 630 C C . ILE A 1 81 ? 0.850 -7.755 -14.416 1.00 96.50 81 ILE A C 1
ATOM 632 O O . ILE A 1 81 ? 0.687 -7.185 -15.497 1.00 96.50 81 ILE A O 1
ATOM 636 N N . TYR A 1 82 ? 1.526 -7.217 -13.400 1.00 94.06 82 TYR A N 1
ATOM 637 C CA . TYR A 1 82 ? 2.135 -5.892 -13.425 1.00 94.06 82 TYR A CA 1
ATOM 638 C C . TYR A 1 82 ? 3.114 -5.742 -14.592 1.00 94.06 82 TYR A C 1
ATOM 640 O O . TYR A 1 82 ? 2.960 -4.829 -15.398 1.00 94.06 82 TYR A O 1
ATOM 648 N N . ALA A 1 83 ? 4.043 -6.688 -14.770 1.00 95.19 83 ALA A N 1
ATOM 649 C CA . ALA A 1 83 ? 5.009 -6.665 -15.870 1.00 95.19 83 ALA A CA 1
ATOM 650 C C . ALA A 1 83 ? 4.328 -6.640 -17.250 1.00 95.19 83 ALA A C 1
ATOM 652 O O . ALA A 1 83 ? 4.729 -5.891 -18.144 1.00 95.19 83 ALA A O 1
ATOM 653 N N . ARG A 1 84 ? 3.250 -7.417 -17.427 1.00 96.81 84 ARG A N 1
ATOM 654 C CA . ARG A 1 84 ? 2.463 -7.409 -18.668 1.00 96.81 84 ARG A CA 1
ATOM 655 C C . ARG A 1 84 ? 1.775 -6.063 -18.898 1.00 96.81 84 ARG A C 1
ATOM 657 O O . ARG A 1 84 ? 1.751 -5.589 -20.034 1.00 96.81 84 ARG A O 1
ATOM 664 N N . ILE A 1 85 ? 1.184 -5.463 -17.864 1.00 95.19 85 ILE A N 1
ATOM 665 C CA . ILE A 1 85 ? 0.548 -4.139 -17.959 1.00 95.19 85 ILE A CA 1
ATOM 666 C C . ILE A 1 85 ? 1.602 -3.086 -18.309 1.00 95.19 85 ILE A C 1
ATOM 668 O O . ILE A 1 85 ? 1.413 -2.326 -19.256 1.00 95.19 85 ILE A O 1
ATOM 672 N N . TRP A 1 86 ? 2.740 -3.102 -17.621 1.00 93.56 86 TRP A N 1
ATOM 673 C CA . TRP A 1 86 ? 3.828 -2.162 -17.848 1.00 93.56 86 TRP A CA 1
ATOM 674 C C . TRP A 1 86 ? 4.377 -2.241 -19.276 1.00 93.56 86 TRP A C 1
ATOM 676 O O . TRP A 1 86 ? 4.445 -1.222 -19.961 1.00 93.56 86 TRP A O 1
ATOM 686 N N . ALA A 1 87 ? 4.654 -3.443 -19.790 1.00 94.19 87 ALA A N 1
ATOM 687 C CA . ALA A 1 87 ? 5.099 -3.621 -21.174 1.00 94.19 87 ALA A CA 1
ATOM 688 C C . ALA A 1 87 ? 4.076 -3.096 -22.201 1.00 94.19 87 ALA A C 1
ATOM 690 O O . ALA A 1 87 ? 4.451 -2.563 -23.246 1.00 94.19 87 ALA A O 1
ATOM 691 N N . ASN A 1 88 ? 2.775 -3.229 -21.916 1.00 95.38 88 ASN A N 1
ATOM 692 C CA . ASN A 1 88 ? 1.719 -2.669 -22.760 1.00 95.38 88 ASN A CA 1
ATOM 693 C C . ASN A 1 88 ? 1.692 -1.136 -22.730 1.00 95.38 88 ASN A C 1
ATOM 695 O O . ASN A 1 88 ? 1.497 -0.523 -23.778 1.00 95.38 88 ASN A O 1
ATOM 699 N N . LEU A 1 89 ? 1.869 -0.528 -21.556 1.00 94.56 89 LEU A N 1
ATOM 700 C CA . LEU A 1 89 ? 1.928 0.927 -21.404 1.00 94.56 89 LEU A CA 1
ATOM 701 C C . LEU A 1 89 ? 3.160 1.506 -22.109 1.00 94.56 89 LEU A C 1
ATOM 703 O O . LEU A 1 89 ? 3.023 2.443 -22.892 1.00 94.56 89 LEU A O 1
ATOM 707 N N . ALA A 1 90 ? 4.324 0.873 -21.939 1.00 91.38 90 ALA A N 1
ATOM 708 C CA . ALA A 1 90 ? 5.568 1.272 -22.592 1.00 91.38 90 ALA A CA 1
ATOM 709 C C . ALA A 1 90 ? 5.452 1.254 -24.125 1.00 91.38 90 ALA A C 1
ATOM 711 O O . ALA A 1 90 ? 5.833 2.219 -24.783 1.00 91.38 90 ALA A O 1
ATOM 712 N N . ARG A 1 91 ? 4.837 0.209 -24.704 1.00 94.56 91 ARG A N 1
ATOM 713 C CA . ARG A 1 91 ? 4.550 0.145 -26.152 1.00 94.56 91 ARG A CA 1
ATOM 714 C C . ARG A 1 91 ? 3.648 1.272 -26.653 1.00 94.56 91 ARG A C 1
ATOM 716 O O . ARG A 1 91 ? 3.692 1.601 -27.831 1.00 94.56 91 ARG A O 1
ATOM 723 N N . LYS A 1 92 ? 2.801 1.817 -25.781 1.00 94.88 92 LYS A N 1
ATOM 724 C CA . LYS A 1 92 ? 1.901 2.934 -26.089 1.00 94.88 92 LYS A CA 1
ATOM 725 C C . LYS A 1 92 ? 2.517 4.295 -25.760 1.00 94.88 92 LYS A C 1
ATOM 727 O O . LYS A 1 92 ? 1.824 5.295 -25.899 1.00 94.88 92 LYS A O 1
ATOM 732 N N . HIS A 1 93 ? 3.774 4.336 -25.308 1.00 91.44 93 HIS A N 1
ATOM 733 C CA . HIS A 1 93 ? 4.427 5.542 -24.794 1.00 91.44 93 HIS A CA 1
ATOM 734 C C . HIS A 1 93 ? 3.626 6.230 -23.674 1.00 91.44 93 HIS A C 1
ATOM 736 O O . HIS A 1 93 ? 3.637 7.450 -23.543 1.00 91.44 93 HIS A O 1
ATOM 742 N N . LEU A 1 94 ? 2.916 5.436 -22.867 1.00 90.38 94 LEU A N 1
ATOM 743 C CA . LEU A 1 94 ? 2.177 5.900 -21.698 1.00 90.38 94 LEU A CA 1
ATOM 744 C C . LEU A 1 94 ? 2.954 5.545 -20.429 1.00 90.38 94 LEU A C 1
ATOM 746 O O . LEU A 1 94 ? 3.474 4.436 -20.302 1.00 90.38 94 LEU A O 1
ATOM 750 N N . SER A 1 95 ? 2.979 6.468 -19.472 1.00 82.81 95 SER A N 1
ATOM 751 C CA . SER A 1 95 ? 3.580 6.275 -18.151 1.00 82.81 95 SER A CA 1
ATOM 752 C C . SER A 1 95 ? 2.531 6.396 -17.050 1.00 82.81 95 SER A C 1
ATOM 754 O O . SER A 1 95 ? 1.659 7.261 -17.120 1.00 82.81 95 SER A O 1
ATOM 756 N N . VAL A 1 96 ? 2.642 5.561 -16.017 1.00 79.69 96 VAL A N 1
ATOM 757 C CA . VAL A 1 96 ? 1.819 5.626 -14.801 1.00 79.69 96 VAL A CA 1
ATOM 758 C C . VAL A 1 96 ? 2.754 5.559 -13.593 1.00 79.69 96 VAL A C 1
ATOM 760 O O . VAL A 1 96 ? 3.615 4.683 -13.545 1.00 79.69 96 VAL A O 1
ATOM 763 N N . GLY A 1 97 ? 2.582 6.478 -12.640 1.00 69.62 97 GLY A N 1
ATOM 764 C CA . GLY A 1 97 ? 3.472 6.648 -11.485 1.00 69.62 97 GLY A CA 1
ATOM 765 C C . GLY A 1 97 ? 4.708 7.514 -11.781 1.00 69.62 97 GLY A C 1
ATOM 766 O O . GLY A 1 97 ? 4.918 7.928 -12.926 1.00 69.62 97 GLY A O 1
ATOM 767 N N . PRO A 1 98 ? 5.525 7.832 -10.758 1.00 56.84 98 PRO A N 1
ATOM 768 C CA . PRO A 1 98 ? 6.789 8.526 -10.961 1.00 56.84 98 PRO A CA 1
ATOM 769 C C . PRO A 1 98 ? 7.743 7.597 -11.722 1.00 56.84 98 PRO A C 1
ATOM 771 O O . PRO A 1 98 ? 8.240 6.614 -11.177 1.00 56.84 98 PRO A O 1
ATOM 774 N N . MET A 1 99 ? 7.978 7.883 -13.005 1.00 43.28 99 MET A N 1
ATOM 775 C CA . MET A 1 99 ? 9.057 7.232 -13.746 1.00 43.28 99 MET A CA 1
ATOM 776 C C . MET A 1 99 ? 10.387 7.600 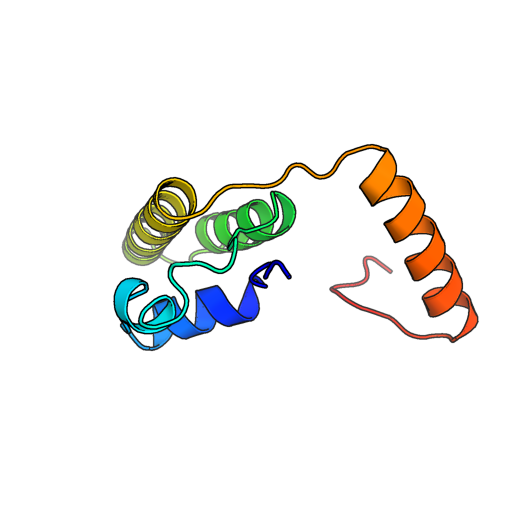-13.090 1.00 43.28 99 MET A C 1
ATOM 778 O O . MET A 1 99 ? 10.743 8.776 -13.034 1.00 43.28 99 MET A O 1
ATOM 782 N N . ILE A 1 100 ? 11.146 6.596 -12.658 1.00 40.81 100 ILE A N 1
ATOM 783 C CA . ILE A 1 100 ? 12.602 6.709 -12.689 1.00 40.81 100 ILE A CA 1
ATOM 784 C C . ILE A 1 100 ? 12.954 6.566 -14.174 1.00 40.81 100 ILE A C 1
ATOM 786 O O . ILE A 1 100 ? 12.872 5.463 -14.716 1.00 40.81 100 ILE A O 1
ATOM 790 N N . SER A 1 101 ? 13.185 7.700 -14.844 1.00 38.62 101 SER A N 1
ATOM 791 C CA . SER A 1 101 ? 13.744 7.739 -16.202 1.00 38.62 101 SER A CA 1
ATOM 792 C C . SER A 1 101 ? 15.213 7.353 -16.183 1.00 38.62 101 SER A C 1
ATOM 794 O O . SER A 1 101 ? 15.907 7.894 -15.290 1.00 38.62 101 SER A O 1
#

Secondary structure (DSSP, 8-state):
--EEE-HHHHHHHHHTT--HHHHHTT-TTS-EEEEHHHHHHHHHHHHT-SSHHHHHHHHHHHHHHHHHS-EE---HHHHHHHHHHHHHHHHTT---S----

Sequence (101 aa):
MGVILDTSVLVSLEKAESSIDEFTAGRETEPFGISVVTVSELLHGVHRADSETRRVKRESYVERIIELFPVYSFDLAAGRIYARIWANLARKHLSVGPMIS